Protein AF-A0A2A2RTB9-F1 (afdb_monomer_lite)

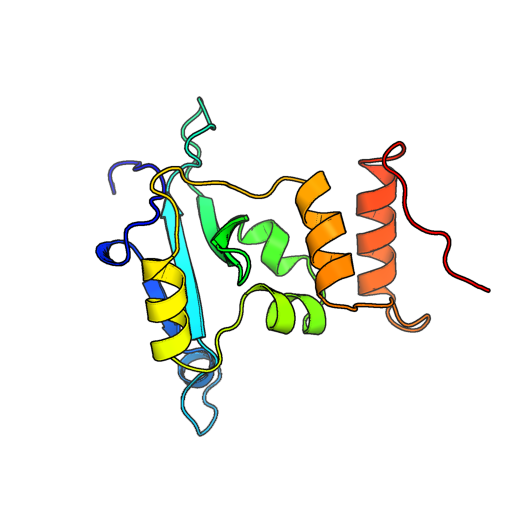Foldseek 3Di:
DPPAAEDWLAPVQWDKDAVCVVVVHPDTDFIWTKHWHAHPPPPVGDTFMWTQWLVLATETVVVLVLADPLLNCQTTTHNDPVSVVVSSVPHDRDHHYDDLVVVVVSCVVSVDDPDPPNPSNVVSVVVSCVVPVPDDDDDDDD

Sequence (142 aa):
MLATRTITNSYQDFQLLELSQLLHTEGRGPFMVVQEGAAPEDTAMRHCSFVLTRRGTWLHYYLFLALPEEVRRCIAMFDTVADVFARAETMPARVKVEDALSLQELLHDSGFEPDAADEQGRVLFEDLRRRHPGELLPKLKS

Structure (mmCIF, N/CA/C/O backbone):
data_AF-A0A2A2RTB9-F1
#
_entry.id   AF-A0A2A2RTB9-F1
#
loop_
_atom_site.group_PDB
_atom_site.id
_atom_site.type_symbol
_atom_site.label_atom_id
_atom_site.label_alt_id
_atom_site.label_comp_id
_atom_site.label_asym_id
_atom_site.label_entity_id
_atom_site.label_seq_id
_atom_site.pdbx_PDB_ins_code
_atom_site.Cartn_x
_atom_site.Cartn_y
_atom_site.Cartn_z
_atom_site.occupancy
_atom_site.B_iso_or_equiv
_atom_site.auth_seq_id
_atom_site.auth_comp_id
_atom_site.auth_asym_id
_atom_site.auth_atom_id
_atom_site.pdbx_PDB_model_num
ATOM 1 N N . MET A 1 1 ? 4.504 -13.518 21.727 1.00 41.00 1 MET A N 1
ATOM 2 C CA . MET A 1 1 ? 3.210 -13.255 21.067 1.00 41.00 1 MET A CA 1
ATOM 3 C C . MET A 1 1 ? 3.131 -11.755 20.864 1.00 41.00 1 MET A C 1
ATOM 5 O O . MET A 1 1 ? 3.086 -11.043 21.858 1.00 41.00 1 MET A O 1
ATOM 9 N N . LEU A 1 2 ? 3.254 -11.266 19.629 1.00 50.22 2 LEU A N 1
ATOM 10 C CA . LEU A 1 2 ? 3.031 -9.844 19.356 1.00 50.22 2 LEU A CA 1
ATOM 11 C C . LEU A 1 2 ? 1.533 -9.583 19.528 1.00 50.22 2 LEU A C 1
ATOM 13 O O . LEU A 1 2 ? 0.719 -10.356 19.028 1.00 50.22 2 LEU A O 1
ATOM 17 N N . ALA A 1 3 ? 1.174 -8.565 20.308 1.00 53.78 3 ALA A N 1
ATOM 18 C CA . ALA A 1 3 ? -0.218 -8.177 20.485 1.00 53.78 3 ALA A CA 1
ATOM 19 C C . ALA A 1 3 ? -0.822 -7.860 19.110 1.00 53.78 3 ALA A C 1
ATOM 21 O O . ALA A 1 3 ? -0.253 -7.068 18.358 1.00 53.78 3 ALA A O 1
ATOM 22 N N . THR A 1 4 ? -1.945 -8.498 18.776 1.00 66.19 4 THR A N 1
ATOM 23 C CA . THR A 1 4 ? -2.647 -8.281 17.509 1.00 66.19 4 THR A CA 1
ATOM 24 C C . THR A 1 4 ? -3.124 -6.832 17.455 1.00 66.19 4 THR A C 1
ATOM 26 O O . THR A 1 4 ? -4.111 -6.472 18.095 1.00 66.19 4 THR A O 1
ATOM 29 N N . ARG A 1 5 ? -2.389 -5.987 16.730 1.00 86.25 5 ARG A N 1
ATOM 30 C CA . ARG A 1 5 ? -2.705 -4.569 16.540 1.00 86.25 5 ARG A CA 1
ATOM 31 C C . ARG A 1 5 ? -3.341 -4.344 15.178 1.00 86.25 5 ARG A C 1
ATOM 33 O O . ARG A 1 5 ? -3.041 -5.051 14.217 1.00 86.25 5 ARG A O 1
ATOM 40 N N . THR A 1 6 ? -4.220 -3.358 15.097 1.00 92.69 6 THR A N 1
ATOM 41 C CA . THR A 1 6 ? -4.763 -2.888 13.825 1.00 92.69 6 THR A CA 1
ATOM 42 C C . THR A 1 6 ? -3.675 -2.158 13.040 1.00 92.69 6 THR A C 1
ATOM 44 O O . THR A 1 6 ? -2.835 -1.483 13.638 1.00 92.69 6 THR A O 1
ATOM 47 N N . ILE A 1 7 ? -3.686 -2.289 11.714 1.00 94.62 7 ILE A N 1
ATOM 48 C CA . ILE A 1 7 ? -2.835 -1.475 10.838 1.00 94.62 7 ILE A CA 1
ATOM 49 C C . ILE A 1 7 ? -3.179 0.020 10.958 1.00 94.62 7 ILE A C 1
ATOM 51 O O . ILE A 1 7 ? -4.301 0.382 11.324 1.00 94.62 7 ILE A O 1
ATOM 55 N N . THR A 1 8 ? -2.210 0.890 10.676 1.00 94.44 8 THR A N 1
ATOM 56 C CA . THR A 1 8 ? -2.302 2.346 10.884 1.00 94.44 8 THR A CA 1
ATOM 57 C C . THR A 1 8 ? -1.717 3.100 9.693 1.00 94.44 8 THR A C 1
ATOM 59 O O . THR A 1 8 ? -0.880 2.581 8.963 1.00 94.44 8 THR A O 1
ATOM 62 N N . ASN A 1 9 ? -2.105 4.364 9.526 1.00 94.38 9 ASN A N 1
ATOM 63 C CA . ASN A 1 9 ? -1.471 5.277 8.567 1.00 94.38 9 ASN A CA 1
ATOM 64 C C . ASN A 1 9 ? -0.321 6.086 9.203 1.00 94.38 9 ASN A C 1
ATOM 66 O O . ASN A 1 9 ? 0.109 7.095 8.653 1.00 94.38 9 ASN A O 1
ATOM 70 N N . SER A 1 10 ? 0.172 5.666 10.373 1.00 91.12 10 SER A N 1
ATOM 71 C CA . SER A 1 10 ? 1.319 6.298 11.022 1.00 91.12 10 SER A CA 1
ATOM 72 C C . SER A 1 10 ? 2.608 5.789 10.390 1.00 91.12 10 SER A C 1
ATOM 74 O O . SER A 1 10 ? 2.892 4.593 10.446 1.00 91.12 10 SER A O 1
ATOM 76 N N . TYR A 1 11 ? 3.433 6.696 9.862 1.00 88.44 11 TYR A N 1
ATOM 77 C CA . TYR A 1 11 ? 4.727 6.338 9.270 1.00 88.44 11 TYR A CA 1
ATOM 78 C C . TYR A 1 11 ? 5.660 5.608 10.254 1.00 88.44 11 TYR A C 1
ATOM 80 O O . TYR A 1 11 ? 6.553 4.881 9.832 1.00 88.44 11 TYR A O 1
ATOM 88 N N . GLN A 1 12 ? 5.459 5.780 11.567 1.00 90.00 12 GLN A N 1
ATOM 89 C CA . GLN A 1 12 ? 6.238 5.095 12.605 1.00 90.00 12 GLN A CA 1
ATOM 90 C C . GLN A 1 12 ? 5.986 3.586 12.630 1.00 90.00 12 GLN A C 1
ATOM 92 O O . GLN A 1 12 ? 6.825 2.829 13.110 1.00 90.00 12 GLN A O 1
ATOM 97 N N . ASP A 1 13 ? 4.836 3.150 12.119 1.00 91.12 13 ASP A N 1
ATOM 98 C CA . ASP A 1 13 ? 4.482 1.740 12.048 1.00 91.12 13 ASP A CA 1
ATOM 99 C C . ASP A 1 13 ? 4.783 1.117 10.675 1.00 91.12 13 ASP A C 1
ATOM 101 O O . ASP A 1 13 ? 4.495 -0.067 10.472 1.00 91.12 13 ASP A O 1
ATOM 105 N N . PHE A 1 14 ? 5.338 1.892 9.736 1.00 93.06 14 PHE A N 1
ATOM 106 C CA . PHE A 1 14 ? 5.669 1.427 8.392 1.00 93.06 14 PHE A CA 1
ATOM 107 C C . PHE A 1 14 ? 6.965 0.626 8.414 1.00 93.06 14 PHE A C 1
ATOM 109 O O . PHE A 1 14 ? 7.982 1.062 8.953 1.00 93.06 14 PHE A O 1
ATOM 116 N N . GLN A 1 15 ? 6.948 -0.536 7.770 1.00 94.38 15 GLN A N 1
ATOM 117 C CA . GLN A 1 15 ? 8.153 -1.306 7.503 1.00 94.38 15 GLN A CA 1
ATOM 118 C C . GLN A 1 15 ? 8.566 -1.046 6.058 1.00 94.38 15 GLN A C 1
ATOM 120 O O . GLN A 1 15 ? 7.860 -1.416 5.120 1.00 94.38 15 GLN A O 1
ATOM 125 N N . LEU A 1 16 ? 9.700 -0.374 5.880 1.00 93.25 16 LEU A N 1
ATOM 126 C CA . LEU A 1 16 ? 10.241 -0.060 4.565 1.00 93.25 16 LEU A CA 1
ATOM 127 C C . LEU A 1 16 ? 11.130 -1.209 4.082 1.00 93.25 16 LEU A C 1
ATOM 129 O O . LEU A 1 16 ? 12.154 -1.506 4.694 1.00 93.25 16 LEU A O 1
ATOM 133 N N . LEU A 1 17 ? 10.750 -1.831 2.973 1.00 91.69 17 LEU A N 1
ATOM 134 C CA . LEU A 1 17 ? 11.524 -2.865 2.299 1.00 91.69 17 LEU A CA 1
ATOM 135 C C . LEU A 1 17 ? 12.239 -2.259 1.096 1.00 91.69 17 LEU A C 1
ATOM 137 O O . LEU A 1 17 ? 11.593 -1.762 0.176 1.00 91.69 17 LEU A O 1
ATOM 141 N N . GLU A 1 18 ? 13.567 -2.322 1.085 1.00 90.00 18 GLU A N 1
ATOM 142 C CA . GLU A 1 18 ? 14.376 -1.987 -0.086 1.00 90.00 18 GLU A CA 1
ATOM 143 C C . GLU A 1 18 ? 14.562 -3.240 -0.948 1.00 90.00 18 GLU A C 1
ATOM 145 O O . GLU A 1 18 ? 15.275 -4.173 -0.571 1.00 90.00 18 GLU A O 1
ATOM 150 N N . LEU A 1 19 ? 13.899 -3.284 -2.104 1.00 85.00 19 LEU A N 1
ATOM 151 C CA . LEU A 1 19 ? 13.855 -4.484 -2.937 1.00 85.00 19 LEU A CA 1
ATOM 152 C C . LEU A 1 19 ? 15.200 -4.785 -3.610 1.00 85.00 19 LEU A C 1
ATOM 154 O O . LEU A 1 19 ? 15.516 -5.958 -3.793 1.00 85.00 19 LEU A O 1
ATOM 158 N N . SER A 1 20 ? 16.028 -3.776 -3.912 1.00 84.06 20 SER A N 1
ATOM 159 C CA . SER A 1 20 ? 17.376 -4.010 -4.455 1.00 84.06 20 SER A CA 1
ATOM 160 C C . SER A 1 20 ? 18.270 -4.792 -3.499 1.00 84.06 20 SER A C 1
ATOM 162 O O . SER A 1 20 ? 19.012 -5.669 -3.937 1.00 84.06 20 SER A O 1
ATOM 164 N N . GLN A 1 21 ? 18.161 -4.538 -2.190 1.00 79.44 21 GLN A N 1
ATOM 165 C CA . GLN A 1 21 ? 18.909 -5.294 -1.184 1.00 79.44 21 GLN A CA 1
ATOM 166 C C . GLN A 1 21 ? 18.462 -6.757 -1.122 1.00 79.44 21 GLN A C 1
ATOM 168 O O . GLN A 1 21 ? 19.297 -7.645 -0.957 1.00 79.44 21 GLN A O 1
ATOM 173 N N . LEU A 1 22 ? 17.161 -7.016 -1.286 1.00 74.94 22 LEU A N 1
ATOM 174 C CA . LEU A 1 22 ? 16.606 -8.373 -1.298 1.00 74.94 22 LEU A CA 1
ATOM 175 C C . LEU A 1 22 ? 16.964 -9.146 -2.573 1.00 74.94 22 LEU A C 1
ATOM 177 O O . LEU A 1 22 ? 17.112 -10.363 -2.529 1.00 74.94 22 LEU A O 1
ATOM 181 N N . LEU A 1 23 ? 17.094 -8.445 -3.700 1.00 75.38 23 LEU A N 1
ATOM 182 C CA . LEU A 1 23 ? 17.399 -9.030 -5.007 1.00 75.38 23 LEU A CA 1
ATOM 183 C C . LEU A 1 23 ? 18.896 -8.997 -5.354 1.00 75.38 23 LEU A C 1
ATOM 185 O O . LEU A 1 23 ? 19.274 -9.432 -6.439 1.00 75.38 23 LEU A O 1
ATOM 189 N N . HIS A 1 24 ? 19.745 -8.505 -4.446 1.00 75.06 24 HIS A N 1
ATOM 190 C CA . HIS A 1 24 ? 21.188 -8.334 -4.648 1.00 75.06 24 HIS A CA 1
ATOM 191 C C . HIS A 1 24 ? 21.547 -7.555 -5.927 1.00 75.06 24 HIS A C 1
ATOM 193 O O . HIS A 1 24 ? 22.523 -7.868 -6.607 1.00 75.06 24 HIS A O 1
ATOM 199 N N . THR A 1 25 ? 20.753 -6.539 -6.265 1.00 74.31 25 THR A N 1
ATOM 200 C CA . THR A 1 25 ? 20.991 -5.683 -7.432 1.00 74.31 25 THR A CA 1
ATOM 201 C C . THR A 1 25 ? 21.690 -4.390 -7.026 1.00 74.31 25 THR A C 1
ATOM 203 O O . THR A 1 25 ? 21.370 -3.810 -5.990 1.00 74.31 25 THR A O 1
ATOM 206 N N . GLU A 1 26 ? 22.595 -3.895 -7.869 1.00 71.00 26 GLU A N 1
ATOM 207 C CA . GLU A 1 26 ? 23.239 -2.591 -7.684 1.00 71.00 26 GLU A CA 1
ATOM 208 C C . GLU A 1 26 ? 22.210 -1.447 -7.781 1.00 71.00 26 GLU A C 1
ATOM 210 O O . GLU A 1 26 ? 21.431 -1.385 -8.733 1.00 71.00 26 GLU A O 1
ATOM 215 N N . GLY A 1 27 ? 22.222 -0.524 -6.813 1.00 71.81 27 GLY A N 1
ATOM 216 C CA . GLY A 1 27 ? 21.329 0.642 -6.768 1.00 71.81 27 GLY A CA 1
ATOM 217 C C . GLY A 1 27 ? 20.461 0.724 -5.507 1.00 71.81 27 GLY A C 1
ATOM 218 O O . GLY A 1 27 ? 20.343 -0.232 -4.741 1.00 71.81 27 GLY A O 1
ATOM 219 N N . ARG A 1 28 ? 19.860 1.900 -5.277 1.00 78.44 28 ARG A N 1
ATOM 220 C CA . ARG A 1 28 ? 18.890 2.114 -4.191 1.00 78.44 28 ARG A CA 1
ATOM 221 C C . ARG A 1 28 ? 17.469 1.971 -4.717 1.00 78.44 28 ARG A C 1
ATOM 223 O O . ARG A 1 28 ? 17.120 2.644 -5.684 1.00 78.44 28 ARG A O 1
ATOM 230 N N . GLY A 1 29 ? 16.661 1.165 -4.034 1.00 82.75 29 GLY A N 1
ATOM 231 C CA . GLY A 1 29 ? 15.263 0.926 -4.393 1.00 82.75 29 GLY A CA 1
ATOM 232 C C . GLY A 1 29 ? 15.069 -0.070 -5.550 1.00 82.75 29 GLY A C 1
ATOM 233 O O . GLY A 1 29 ? 16.037 -0.626 -6.062 1.00 82.75 29 GLY A O 1
ATOM 234 N N . PRO A 1 30 ? 13.820 -0.327 -5.974 1.00 89.69 30 PRO A N 1
ATOM 235 C CA . PRO A 1 30 ? 12.591 0.301 -5.490 1.00 89.69 30 PRO A CA 1
ATOM 236 C C . PRO A 1 30 ? 12.253 -0.080 -4.045 1.00 89.69 30 PRO A C 1
ATOM 238 O O . PRO A 1 30 ? 12.719 -1.088 -3.512 1.00 89.69 30 PRO A O 1
ATOM 241 N N . PHE A 1 31 ? 11.440 0.751 -3.407 1.00 92.94 31 PHE A N 1
ATOM 242 C CA . PHE A 1 31 ? 10.986 0.582 -2.037 1.00 92.94 31 PHE A CA 1
ATOM 243 C C . PHE A 1 31 ? 9.530 0.131 -1.997 1.00 92.94 31 PHE A C 1
ATOM 245 O O . PHE A 1 31 ? 8.706 0.560 -2.804 1.00 92.94 31 PHE A O 1
ATOM 252 N N . MET A 1 32 ? 9.200 -0.700 -1.019 1.00 94.88 32 MET A N 1
ATOM 253 C CA . MET A 1 32 ? 7.836 -1.122 -0.727 1.00 94.88 32 MET A CA 1
ATOM 254 C C . MET A 1 32 ? 7.563 -0.915 0.757 1.00 94.88 32 MET A C 1
ATOM 256 O O . MET A 1 32 ? 8.427 -1.172 1.591 1.00 94.88 32 MET A O 1
ATOM 260 N N . VAL A 1 33 ? 6.363 -0.456 1.097 1.00 96.19 33 VAL A N 1
ATOM 261 C CA . VAL A 1 33 ? 5.952 -0.304 2.494 1.00 96.19 33 VAL A CA 1
ATOM 262 C C . VAL A 1 33 ? 5.016 -1.436 2.858 1.00 96.19 33 VAL A C 1
ATOM 264 O O . VAL A 1 33 ? 4.004 -1.650 2.188 1.00 96.19 33 VAL A O 1
ATOM 267 N N . VAL A 1 34 ? 5.353 -2.140 3.934 1.00 95.81 34 VAL A N 1
ATOM 268 C CA . VAL A 1 34 ? 4.541 -3.223 4.478 1.00 95.81 34 VAL A CA 1
ATOM 269 C C . VAL A 1 34 ? 4.187 -2.975 5.935 1.00 95.81 34 VAL A C 1
ATOM 271 O O . VAL A 1 34 ? 4.862 -2.237 6.655 1.00 95.81 34 VAL A O 1
ATOM 274 N N . GLN A 1 35 ? 3.103 -3.600 6.372 1.00 95.44 35 GLN A N 1
ATOM 275 C CA . GLN A 1 35 ? 2.698 -3.609 7.768 1.00 95.44 35 GLN A CA 1
ATOM 276 C C . GLN A 1 35 ? 1.999 -4.924 8.091 1.00 95.44 35 GLN A C 1
ATOM 278 O O . GLN A 1 35 ? 1.199 -5.432 7.305 1.00 95.44 35 GLN A O 1
ATOM 283 N N . GLU A 1 36 ? 2.297 -5.471 9.263 1.00 93.44 36 GLU A N 1
ATOM 284 C CA . GLU A 1 36 ? 1.580 -6.613 9.817 1.00 93.44 36 GLU A CA 1
ATOM 285 C C . GLU A 1 36 ? 0.559 -6.142 10.854 1.00 93.44 36 GLU A C 1
ATOM 287 O O . GLU A 1 36 ? 0.847 -5.260 11.673 1.00 93.44 36 GLU A O 1
ATOM 292 N N . GLY A 1 37 ? -0.633 -6.730 10.822 1.00 92.69 37 GLY A N 1
ATOM 293 C CA . GLY A 1 37 ? -1.701 -6.406 11.757 1.00 92.69 37 GLY A CA 1
ATOM 294 C C . GLY A 1 37 ? -3.051 -6.958 11.321 1.00 92.69 37 GLY A C 1
ATOM 295 O O . GLY A 1 37 ? -3.137 -7.808 10.439 1.00 92.69 37 GLY A O 1
ATOM 296 N N . ALA A 1 38 ? -4.119 -6.472 11.941 1.00 91.50 38 ALA A N 1
ATOM 297 C CA . ALA A 1 38 ? -5.490 -6.721 11.503 1.00 91.50 38 ALA A CA 1
ATOM 298 C C . ALA A 1 38 ? -6.034 -5.529 10.707 1.00 91.50 38 ALA A C 1
ATOM 300 O O . ALA A 1 38 ? -5.706 -4.377 11.008 1.00 91.50 38 ALA A O 1
ATOM 301 N N . ALA A 1 39 ? -6.898 -5.792 9.725 1.00 90.81 39 ALA A N 1
ATOM 302 C CA . ALA A 1 39 ? -7.660 -4.729 9.077 1.00 90.81 39 ALA A CA 1
ATOM 303 C C . ALA A 1 39 ? -8.607 -4.065 10.104 1.00 90.81 39 ALA A C 1
ATOM 305 O O . ALA A 1 39 ? -9.189 -4.778 10.921 1.00 90.81 39 ALA A O 1
ATOM 306 N N . PRO A 1 40 ? -8.812 -2.733 10.067 1.00 88.94 40 PRO A N 1
ATOM 307 C CA . PRO A 1 40 ? -9.668 -2.033 11.034 1.00 88.94 40 PRO A CA 1
ATOM 308 C C . PRO A 1 40 ? -11.115 -2.517 11.065 1.00 88.94 40 PRO A C 1
ATOM 310 O O . PRO A 1 40 ? -11.775 -2.431 12.095 1.00 88.94 40 PRO A O 1
ATOM 313 N N . GLU A 1 41 ? -11.603 -3.011 9.931 1.00 86.00 41 GLU A N 1
ATOM 314 C CA . GLU A 1 41 ? -12.981 -3.470 9.762 1.00 86.00 41 GLU A CA 1
ATOM 315 C C . GLU A 1 41 ? -13.115 -4.991 9.982 1.00 86.00 41 GLU A C 1
ATOM 317 O O . GLU A 1 41 ? -14.222 -5.526 9.964 1.00 86.00 41 GLU A O 1
ATOM 322 N N . ASP A 1 42 ? -12.008 -5.706 10.235 1.00 85.31 42 ASP A N 1
ATOM 323 C CA . ASP A 1 42 ? -12.038 -7.143 10.509 1.00 85.31 42 ASP A CA 1
ATOM 324 C C . ASP A 1 42 ? -12.349 -7.419 11.984 1.00 85.31 42 ASP A C 1
ATOM 326 O O . ASP A 1 42 ? -11.471 -7.426 12.850 1.00 85.31 42 ASP A O 1
ATOM 330 N N . THR A 1 43 ? -13.616 -7.722 12.262 1.00 82.56 43 THR A N 1
ATOM 331 C CA . THR A 1 43 ? -14.099 -8.051 13.610 1.00 82.56 43 THR A CA 1
ATOM 332 C C . THR A 1 43 ? -13.448 -9.298 14.206 1.00 82.56 43 THR A C 1
ATOM 334 O O . THR A 1 43 ? -13.446 -9.458 15.424 1.00 82.56 43 THR A O 1
ATOM 337 N N . ALA A 1 44 ? -12.910 -10.197 13.376 1.00 85.38 44 ALA A N 1
ATOM 338 C CA . ALA A 1 44 ? -12.203 -11.388 13.836 1.00 85.38 44 ALA A CA 1
ATOM 339 C C . ALA A 1 44 ? -10.724 -11.109 14.157 1.00 85.38 44 ALA A C 1
ATOM 341 O O . ALA A 1 44 ? -10.029 -12.015 14.616 1.00 85.38 44 ALA A O 1
ATOM 342 N N . MET A 1 45 ? -10.240 -9.880 13.924 1.00 84.69 45 MET A N 1
ATOM 343 C CA . MET A 1 45 ? -8.859 -9.455 14.175 1.00 84.69 45 MET A CA 1
ATOM 344 C C . MET A 1 45 ? -7.832 -10.405 13.543 1.00 84.69 45 MET A C 1
ATOM 346 O O . MET A 1 45 ? -6.812 -10.742 14.150 1.00 84.69 45 MET A O 1
ATOM 350 N N . ARG A 1 46 ? -8.100 -10.877 12.318 1.00 85.69 46 ARG A N 1
ATOM 351 C CA . ARG A 1 46 ? -7.176 -11.782 11.629 1.00 85.69 46 ARG A CA 1
ATOM 352 C C . ARG A 1 46 ? -5.890 -11.038 11.310 1.00 85.69 46 ARG A C 1
ATOM 354 O O . ARG A 1 46 ? -5.901 -9.997 10.658 1.00 85.69 46 ARG A O 1
ATOM 361 N N . HIS A 1 47 ? -4.781 -11.602 11.767 1.00 88.31 47 HIS A N 1
ATOM 362 C CA . HIS A 1 47 ? -3.462 -11.041 11.535 1.00 88.31 47 HIS A CA 1
ATOM 363 C C . HIS A 1 47 ? -2.995 -11.382 10.119 1.00 88.31 47 HIS A C 1
ATOM 365 O O . HIS A 1 47 ? -2.924 -12.553 9.746 1.00 88.31 47 HIS A O 1
ATOM 371 N N . CYS A 1 48 ? -2.706 -10.362 9.323 1.00 90.62 48 CYS A N 1
ATOM 372 C CA . CYS A 1 48 ? -2.278 -10.458 7.934 1.00 90.62 48 CYS A CA 1
ATOM 373 C C . CYS A 1 48 ? -1.161 -9.446 7.662 1.00 90.62 48 CYS A C 1
ATOM 375 O O . CYS A 1 48 ? -0.951 -8.504 8.426 1.00 90.62 48 CYS A O 1
ATOM 377 N N . SER A 1 49 ? -0.478 -9.625 6.537 1.00 92.25 49 SER A N 1
ATOM 378 C CA . SER A 1 49 ? 0.454 -8.635 6.001 1.00 92.25 49 SER A CA 1
ATOM 379 C C . SER A 1 49 ? -0.252 -7.785 4.947 1.00 92.25 49 SER A C 1
ATOM 381 O O . SER A 1 49 ? -1.048 -8.298 4.151 1.00 92.25 49 SER A O 1
ATOM 383 N N . PHE A 1 50 ? 0.059 -6.496 4.928 1.00 94.81 50 PHE A N 1
ATOM 384 C CA . PHE A 1 50 ? -0.492 -5.514 4.003 1.00 94.81 50 PHE A CA 1
ATOM 385 C C . PHE A 1 50 ? 0.628 -4.741 3.315 1.00 94.81 50 PHE A C 1
ATOM 387 O O . PHE A 1 50 ? 1.694 -4.544 3.896 1.00 94.81 50 PHE A O 1
ATOM 394 N N . VAL A 1 51 ? 0.366 -4.296 2.090 1.00 95.56 51 VAL A N 1
ATOM 395 C CA . VAL A 1 51 ? 1.240 -3.448 1.276 1.00 95.56 51 VAL A CA 1
ATOM 396 C C . VAL A 1 51 ? 0.565 -2.104 1.069 1.00 95.56 51 VAL A C 1
ATOM 398 O O . VAL A 1 51 ? -0.612 -2.055 0.713 1.00 95.56 51 VAL A O 1
ATOM 401 N N . LEU A 1 52 ? 1.303 -1.017 1.263 1.00 96.12 52 LEU A N 1
ATOM 402 C CA . LEU A 1 52 ? 0.817 0.318 0.938 1.00 96.12 52 LEU A CA 1
ATOM 403 C C . LEU A 1 52 ? 0.840 0.532 -0.578 1.00 96.12 52 LEU A C 1
ATOM 405 O O . LEU A 1 52 ? 1.884 0.412 -1.220 1.00 96.12 52 LEU A O 1
ATOM 409 N N . THR A 1 53 ? -0.301 0.902 -1.145 1.00 94.31 53 THR A N 1
ATOM 410 C CA . THR A 1 53 ? -0.395 1.302 -2.548 1.00 94.31 53 THR A CA 1
ATOM 411 C C . THR A 1 53 ? -0.009 2.775 -2.721 1.00 94.31 53 THR A C 1
ATOM 413 O O . THR A 1 53 ? -0.116 3.598 -1.805 1.00 94.31 53 THR A O 1
ATOM 416 N N . ARG A 1 54 ? 0.337 3.170 -3.948 1.00 91.50 54 ARG A N 1
ATOM 417 C CA . ARG A 1 54 ? 0.547 4.568 -4.345 1.00 91.50 54 ARG A CA 1
ATOM 418 C C . ARG A 1 54 ? -0.727 5.414 -4.246 1.00 91.50 54 ARG A C 1
ATOM 420 O O . ARG A 1 54 ? -0.608 6.635 -4.257 1.00 91.50 54 ARG A O 1
ATOM 427 N N . ARG A 1 55 ? -1.918 4.811 -4.103 1.00 90.69 55 ARG A N 1
ATOM 428 C CA . ARG A 1 55 ? -3.181 5.520 -3.808 1.00 90.69 55 ARG A CA 1
ATOM 429 C C . ARG A 1 55 ? -3.303 5.916 -2.328 1.00 90.69 55 ARG A C 1
ATOM 431 O O . ARG A 1 55 ? -4.179 6.706 -1.993 1.00 90.69 55 ARG A O 1
ATOM 438 N N . GLY A 1 56 ? -2.426 5.421 -1.447 1.00 92.69 56 GLY A N 1
ATOM 439 C CA . GLY A 1 56 ? -2.508 5.659 0.001 1.00 92.69 56 GLY A CA 1
ATOM 440 C C . GLY A 1 56 ? -3.479 4.720 0.721 1.00 92.69 56 GLY A C 1
ATOM 441 O O . GLY A 1 56 ? -4.018 5.067 1.770 1.00 92.69 56 GLY A O 1
ATOM 442 N N . THR A 1 57 ? -3.721 3.549 0.139 1.00 94.44 57 THR A N 1
ATOM 443 C CA . THR A 1 57 ? -4.579 2.483 0.668 1.00 94.44 57 THR A CA 1
ATOM 444 C C . THR A 1 57 ? -3.754 1.232 0.942 1.00 94.44 57 THR A C 1
ATOM 446 O O . THR A 1 57 ? -2.644 1.085 0.432 1.00 94.44 57 THR A O 1
ATOM 449 N N . TRP A 1 58 ? -4.288 0.313 1.740 1.00 95.50 58 TRP A N 1
ATOM 450 C CA . TRP A 1 58 ? -3.612 -0.933 2.086 1.00 95.50 58 TRP A CA 1
ATOM 451 C C . TRP A 1 58 ? -4.175 -2.102 1.296 1.00 95.50 58 TRP A C 1
ATOM 453 O O . TRP A 1 58 ? -5.368 -2.371 1.344 1.00 95.50 58 TRP A O 1
ATOM 463 N N . LEU A 1 59 ? -3.314 -2.845 0.616 1.00 93.81 59 LEU A N 1
ATOM 464 C CA . LEU A 1 59 ? -3.679 -4.063 -0.091 1.00 93.81 59 LEU A CA 1
ATOM 465 C C . LEU A 1 59 ? -3.196 -5.278 0.698 1.00 93.81 59 LEU A C 1
ATOM 467 O O . LEU A 1 59 ? -2.052 -5.313 1.146 1.00 93.81 59 LEU A O 1
ATOM 471 N N . HIS A 1 60 ? -4.035 -6.301 0.855 1.00 91.19 60 HIS A N 1
ATOM 472 C CA . HIS A 1 60 ? -3.574 -7.557 1.443 1.00 91.19 60 HIS A CA 1
ATOM 473 C C . HIS A 1 60 ? -2.405 -8.140 0.639 1.00 91.19 60 HIS A C 1
ATOM 475 O O . HIS A 1 60 ? -2.487 -8.278 -0.581 1.00 91.19 60 HIS A O 1
ATOM 481 N N . TYR A 1 61 ? -1.343 -8.560 1.327 1.00 88.94 61 TYR A N 1
ATOM 482 C CA . TYR A 1 61 ? -0.122 -9.050 0.684 1.00 88.94 61 TYR A CA 1
ATOM 483 C C . TYR A 1 61 ? -0.377 -10.248 -0.246 1.00 88.94 61 TYR A C 1
ATOM 485 O O . TYR A 1 61 ? 0.205 -10.328 -1.322 1.00 88.94 61 TYR A O 1
ATOM 493 N N . TYR A 1 62 ? -1.300 -11.150 0.110 1.00 83.69 62 TYR A N 1
ATOM 494 C CA . TYR A 1 62 ? -1.648 -12.286 -0.752 1.00 83.69 62 TYR A CA 1
ATOM 495 C C . TYR A 1 62 ? -2.332 -11.857 -2.064 1.00 83.69 62 TYR A C 1
ATOM 497 O O . TYR A 1 62 ? -2.122 -12.500 -3.088 1.00 83.69 62 TYR A O 1
ATOM 505 N N . LEU A 1 63 ? -3.122 -10.773 -2.049 1.00 84.06 63 LEU A N 1
ATOM 506 C CA . LEU A 1 63 ? -3.718 -10.199 -3.261 1.00 84.06 63 LEU A CA 1
ATOM 507 C C . LEU A 1 63 ? -2.649 -9.503 -4.089 1.00 84.06 63 LEU A C 1
ATOM 509 O O . LEU A 1 63 ? -2.603 -9.697 -5.296 1.00 84.06 63 LEU A O 1
ATOM 513 N N . PHE A 1 64 ? -1.759 -8.755 -3.432 1.00 87.50 64 PHE A N 1
ATOM 514 C CA . PHE A 1 64 ? -0.605 -8.153 -4.087 1.00 87.50 64 PHE A CA 1
ATOM 515 C C . PHE A 1 64 ? 0.204 -9.202 -4.854 1.00 87.50 64 PHE A C 1
ATOM 517 O O . PHE A 1 64 ? 0.449 -9.003 -6.033 1.00 87.50 64 PHE A O 1
ATOM 524 N N . LEU A 1 65 ? 0.551 -10.336 -4.234 1.00 83.19 65 LEU A N 1
ATOM 525 C CA . LEU A 1 65 ? 1.299 -11.419 -4.887 1.00 83.19 65 LEU A CA 1
ATOM 526 C C . LEU A 1 65 ? 0.572 -12.064 -6.072 1.00 83.19 65 LEU A C 1
ATOM 528 O O . LEU A 1 65 ? 1.233 -12.639 -6.931 1.00 83.19 65 LEU A O 1
ATOM 532 N N . ALA A 1 66 ? -0.758 -11.998 -6.106 1.00 80.75 66 ALA A N 1
ATOM 533 C CA . ALA A 1 66 ? -1.545 -12.552 -7.199 1.00 80.75 66 ALA A CA 1
ATOM 534 C C . ALA A 1 66 ? -1.541 -11.654 -8.444 1.00 80.75 66 ALA A C 1
ATOM 536 O O . ALA A 1 66 ? -1.886 -12.135 -9.517 1.00 80.75 66 ALA A O 1
ATOM 537 N N . LEU A 1 67 ? -1.180 -10.371 -8.314 1.00 81.12 67 LEU A N 1
ATOM 538 C CA . LEU A 1 67 ? -1.163 -9.418 -9.425 1.00 81.12 67 LEU A CA 1
ATOM 539 C C . LEU A 1 67 ? 0.062 -9.620 -10.341 1.00 81.12 67 LEU A C 1
ATOM 541 O O . LEU A 1 67 ? 1.141 -9.971 -9.844 1.00 81.12 67 LEU A O 1
ATOM 545 N N . PRO A 1 68 ? -0.063 -9.314 -11.651 1.00 80.31 68 PRO A N 1
ATOM 546 C CA . PRO A 1 68 ? 1.070 -9.283 -12.577 1.00 80.31 68 PRO A CA 1
ATOM 547 C C . PRO A 1 68 ? 2.203 -8.390 -12.066 1.00 80.31 68 PRO A C 1
ATOM 549 O O . PRO A 1 68 ? 1.967 -7.420 -11.339 1.00 80.31 68 PRO A O 1
ATOM 552 N N . GLU A 1 69 ? 3.449 -8.704 -12.420 1.00 82.06 69 GLU A N 1
ATOM 553 C CA . GLU A 1 69 ? 4.609 -7.947 -11.938 1.00 82.06 69 GLU A CA 1
ATOM 554 C C . GLU A 1 69 ? 4.528 -6.466 -12.318 1.00 82.06 69 GLU A C 1
ATOM 556 O O . GLU A 1 69 ? 4.768 -5.603 -11.475 1.00 82.06 69 GLU A O 1
ATOM 561 N N . GLU A 1 70 ? 4.120 -6.169 -13.545 1.00 80.12 70 GLU A N 1
ATOM 562 C CA . GLU A 1 70 ? 3.971 -4.819 -14.080 1.00 80.12 70 GLU A CA 1
ATOM 563 C C . GLU A 1 70 ? 2.981 -4.012 -13.235 1.00 80.12 70 GLU A C 1
ATOM 565 O O . GLU A 1 70 ? 3.285 -2.900 -12.797 1.00 80.12 70 GLU A O 1
ATOM 570 N N . VAL A 1 71 ? 1.836 -4.619 -12.910 1.00 83.19 71 VAL A N 1
ATOM 571 C CA . VAL A 1 71 ? 0.822 -4.022 -12.033 1.00 83.19 71 VAL A CA 1
ATOM 572 C C . VAL A 1 71 ? 1.409 -3.788 -10.648 1.00 83.19 71 VAL A C 1
ATOM 574 O O . VAL A 1 71 ? 1.325 -2.675 -10.133 1.00 83.19 71 VAL A O 1
ATOM 577 N N . ARG A 1 72 ? 2.046 -4.802 -10.044 1.00 87.69 72 ARG A N 1
ATOM 578 C 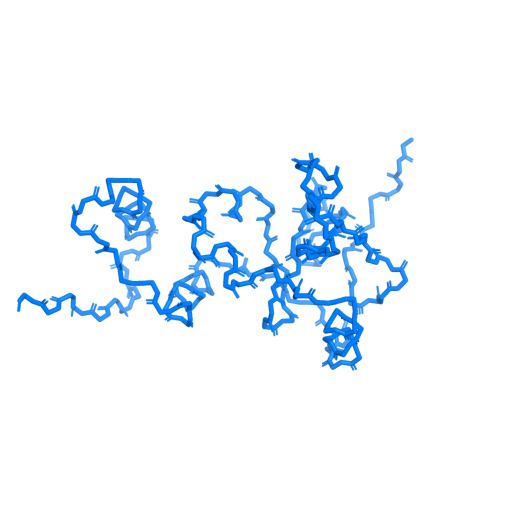CA . ARG A 1 72 ? 2.659 -4.703 -8.706 1.00 87.69 72 ARG A CA 1
ATOM 579 C C . ARG A 1 72 ? 3.651 -3.545 -8.622 1.00 87.69 72 ARG A C 1
ATOM 581 O O . ARG A 1 72 ? 3.615 -2.782 -7.654 1.00 87.69 72 ARG A O 1
ATOM 588 N N . ARG A 1 73 ? 4.504 -3.401 -9.640 1.00 86.69 73 ARG A N 1
ATOM 589 C CA . ARG A 1 73 ? 5.468 -2.300 -9.762 1.00 86.69 73 ARG A CA 1
ATOM 590 C C . ARG A 1 73 ? 4.754 -0.954 -9.826 1.00 86.69 73 ARG A C 1
ATOM 592 O O . ARG A 1 73 ? 5.077 -0.062 -9.048 1.00 86.69 73 ARG A O 1
ATOM 599 N N . CYS A 1 74 ? 3.742 -0.828 -10.679 1.00 87.44 74 CYS A N 1
ATOM 600 C CA . CYS A 1 74 ? 2.984 0.411 -10.821 1.00 87.44 74 CYS A CA 1
ATOM 601 C C . CYS A 1 74 ? 2.228 0.812 -9.552 1.00 87.44 74 CYS A C 1
ATOM 603 O O . CYS A 1 74 ? 2.213 1.991 -9.208 1.00 87.44 74 CYS A O 1
ATOM 605 N N . ILE A 1 75 ? 1.597 -0.129 -8.846 1.00 89.94 75 ILE A N 1
ATOM 606 C CA . ILE A 1 75 ? 0.659 0.229 -7.774 1.00 89.94 75 ILE A CA 1
ATOM 607 C C . ILE A 1 75 ? 1.288 0.321 -6.388 1.00 89.94 75 ILE A C 1
ATOM 609 O O . ILE A 1 75 ? 0.694 0.966 -5.530 1.00 89.94 75 ILE A O 1
ATOM 613 N N . ALA A 1 76 ? 2.428 -0.323 -6.125 1.00 92.31 76 ALA A N 1
ATOM 614 C CA . ALA A 1 76 ? 2.945 -0.475 -4.758 1.00 92.31 76 ALA A CA 1
ATOM 615 C C . ALA A 1 76 ? 4.464 -0.292 -4.610 1.00 92.31 76 ALA A C 1
ATOM 617 O O . ALA A 1 76 ? 4.979 -0.402 -3.496 1.00 92.31 76 ALA A O 1
ATOM 618 N N . MET A 1 77 ? 5.183 -0.000 -5.699 1.00 92.38 77 MET A N 1
ATOM 619 C CA . MET A 1 77 ? 6.602 0.342 -5.627 1.00 92.38 77 MET A CA 1
ATOM 620 C C . MET A 1 77 ? 6.819 1.855 -5.686 1.00 92.38 77 MET A C 1
ATOM 622 O O . MET A 1 77 ? 6.230 2.575 -6.501 1.00 92.38 77 MET A O 1
ATOM 626 N N . PHE A 1 78 ? 7.690 2.318 -4.798 1.00 92.81 78 PHE A N 1
ATOM 627 C CA . PHE A 1 78 ? 8.147 3.694 -4.689 1.00 92.81 78 PHE A CA 1
ATOM 628 C C . PHE A 1 78 ? 9.597 3.766 -5.153 1.00 92.81 78 PHE A C 1
ATOM 630 O O . PHE A 1 78 ? 10.428 2.963 -4.730 1.00 92.81 78 PHE A O 1
ATOM 637 N N . ASP A 1 79 ? 9.914 4.725 -6.012 1.00 90.44 79 ASP A N 1
ATOM 638 C CA . ASP A 1 79 ? 11.258 4.839 -6.580 1.00 90.44 79 ASP A CA 1
ATOM 639 C C . ASP A 1 79 ? 12.257 5.320 -5.522 1.00 90.44 79 ASP A C 1
ATOM 641 O O . ASP A 1 79 ? 13.401 4.866 -5.472 1.00 90.44 79 ASP A O 1
ATOM 645 N N . THR A 1 80 ? 11.806 6.191 -4.615 1.00 91.00 80 THR A N 1
ATOM 646 C CA . THR A 1 80 ? 12.629 6.738 -3.539 1.00 91.00 80 THR A CA 1
ATOM 647 C C . THR A 1 80 ? 11.951 6.664 -2.172 1.00 91.00 80 THR A C 1
ATOM 649 O O . THR A 1 80 ? 10.729 6.629 -2.037 1.00 91.00 80 THR A O 1
AT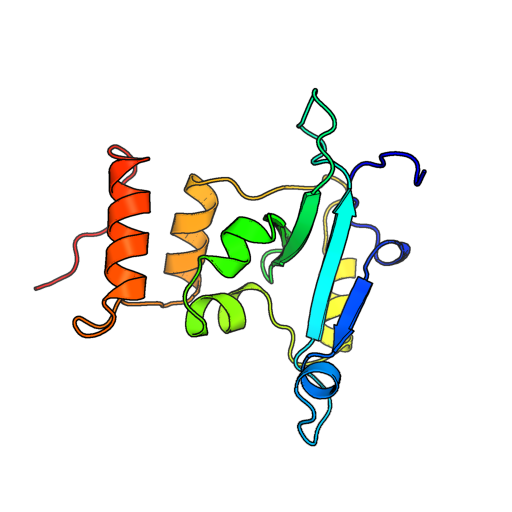OM 652 N N . VAL A 1 81 ? 12.765 6.722 -1.116 1.00 90.44 81 VAL A N 1
ATOM 653 C CA . VAL A 1 81 ? 12.274 6.875 0.264 1.00 90.44 81 VAL A CA 1
ATOM 654 C C . VAL A 1 81 ? 11.526 8.204 0.452 1.00 90.44 81 VAL A C 1
ATOM 656 O O . VAL A 1 81 ? 10.594 8.283 1.247 1.00 90.44 81 VAL A O 1
ATOM 659 N N . ALA A 1 82 ? 11.899 9.248 -0.296 1.00 90.88 82 ALA A N 1
ATOM 660 C CA . ALA A 1 82 ? 11.203 10.531 -0.251 1.00 90.88 82 ALA A CA 1
ATOM 661 C C . ALA A 1 82 ? 9.751 10.399 -0.737 1.00 90.88 82 ALA A C 1
ATOM 663 O O . ALA A 1 82 ? 8.857 10.967 -0.116 1.00 90.88 82 ALA A O 1
ATOM 664 N N . ASP A 1 83 ? 9.500 9.583 -1.767 1.00 92.06 83 ASP A N 1
ATOM 665 C CA . ASP A 1 83 ? 8.141 9.313 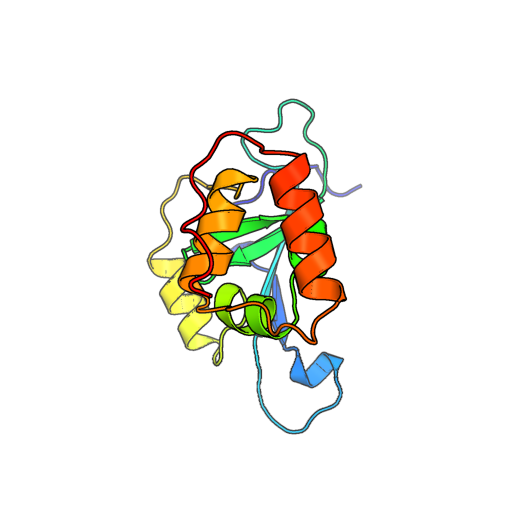-2.255 1.00 92.06 83 ASP A CA 1
ATOM 666 C C . ASP A 1 83 ? 7.289 8.600 -1.200 1.00 92.06 83 ASP A C 1
ATOM 668 O O . ASP A 1 83 ? 6.094 8.872 -1.070 1.00 92.06 83 ASP A O 1
ATOM 672 N N . VAL A 1 84 ? 7.909 7.718 -0.409 1.00 91.88 84 VAL A N 1
ATOM 673 C CA . VAL A 1 84 ? 7.243 7.042 0.710 1.00 91.88 84 VAL A CA 1
ATOM 674 C C . VAL A 1 84 ? 6.819 8.045 1.779 1.00 91.88 84 VAL A C 1
ATOM 676 O O . VAL A 1 84 ? 5.669 8.016 2.218 1.00 91.88 84 VAL A O 1
ATOM 679 N N . PHE A 1 85 ? 7.713 8.949 2.187 1.00 91.19 85 PHE A N 1
ATOM 680 C CA . PHE A 1 85 ? 7.383 9.960 3.194 1.00 91.19 85 PHE A CA 1
ATOM 681 C C . PHE A 1 85 ? 6.356 10.970 2.683 1.00 91.19 85 PHE A C 1
ATOM 683 O O . PHE A 1 85 ? 5.381 11.236 3.383 1.00 91.19 85 PHE A O 1
ATOM 690 N N . ALA A 1 86 ? 6.497 11.444 1.443 1.00 91.75 86 ALA A N 1
ATOM 691 C CA . ALA A 1 86 ? 5.508 12.312 0.813 1.00 91.75 86 ALA A CA 1
ATOM 692 C C . ALA A 1 86 ? 4.129 11.637 0.756 1.00 91.75 86 ALA A C 1
ATOM 694 O O . ALA A 1 86 ? 3.106 12.272 1.012 1.00 91.75 86 ALA A O 1
ATOM 695 N N . ARG A 1 87 ? 4.077 10.325 0.486 1.00 93.50 87 ARG A N 1
ATOM 696 C CA . ARG A 1 87 ? 2.828 9.568 0.576 1.00 93.50 87 ARG A CA 1
ATOM 697 C C . ARG A 1 87 ? 2.304 9.544 2.008 1.00 93.50 87 ARG A C 1
ATOM 699 O O . ARG A 1 87 ? 1.150 9.916 2.202 1.00 93.50 87 ARG A O 1
ATOM 706 N N . ALA A 1 88 ? 3.126 9.164 2.983 1.00 90.62 88 ALA A N 1
ATOM 707 C CA . ALA A 1 88 ? 2.733 9.058 4.388 1.00 90.62 88 ALA A CA 1
ATOM 708 C C . ALA A 1 88 ? 2.145 10.366 4.949 1.00 90.62 88 ALA A C 1
ATOM 710 O O . ALA A 1 88 ? 1.132 10.332 5.642 1.00 90.62 88 ALA A O 1
ATOM 711 N N . GLU A 1 89 ? 2.721 11.518 4.597 1.00 90.19 89 GLU A N 1
ATOM 712 C CA . GLU A 1 89 ? 2.243 12.844 5.022 1.00 90.19 89 GLU A CA 1
ATOM 713 C C . GLU A 1 89 ? 0.831 13.175 4.520 1.00 90.19 89 GLU A C 1
ATOM 715 O O . GLU A 1 89 ? 0.081 13.893 5.180 1.00 90.19 89 GLU A O 1
ATOM 720 N N . THR A 1 90 ? 0.449 12.639 3.359 1.00 91.31 90 THR A N 1
ATOM 721 C CA . THR A 1 90 ? -0.865 12.885 2.739 1.00 91.31 90 THR A CA 1
ATOM 722 C C . THR A 1 90 ? -1.937 11.885 3.163 1.00 91.31 90 THR A C 1
ATOM 724 O O . THR A 1 90 ? -3.098 12.022 2.770 1.00 91.31 90 THR A O 1
ATOM 727 N N . MET A 1 91 ? -1.574 10.852 3.929 1.00 92.12 91 MET A N 1
ATOM 728 C CA . MET A 1 91 ? -2.504 9.784 4.271 1.00 92.12 91 MET A CA 1
ATOM 729 C C . MET A 1 91 ? -3.522 10.251 5.321 1.00 92.12 91 MET A C 1
ATOM 731 O O . MET A 1 91 ? -3.157 10.862 6.327 1.00 92.12 91 MET A O 1
ATOM 735 N N . PRO A 1 92 ? -4.820 9.954 5.128 1.00 91.50 92 PRO A N 1
ATOM 736 C CA . PRO A 1 92 ? -5.838 10.292 6.114 1.00 91.50 92 PRO A CA 1
ATOM 737 C C . PRO A 1 92 ? -5.640 9.476 7.396 1.00 91.50 92 PRO A C 1
ATOM 739 O O . PRO A 1 92 ? -5.112 8.370 7.363 1.00 91.50 92 PRO A O 1
ATOM 742 N N . ALA A 1 93 ? -6.146 9.958 8.533 1.00 87.44 93 ALA A N 1
ATOM 743 C CA . ALA A 1 93 ? -6.098 9.189 9.783 1.00 87.44 93 ALA A CA 1
ATOM 744 C C . ALA A 1 93 ? -6.879 7.861 9.695 1.00 87.44 93 ALA A C 1
ATOM 746 O O . ALA A 1 93 ? -6.517 6.873 10.332 1.00 87.44 93 ALA A O 1
ATOM 747 N N . ARG A 1 94 ? -7.955 7.829 8.893 1.00 91.50 94 ARG A N 1
ATOM 748 C CA . ARG A 1 94 ? -8.737 6.614 8.652 1.00 91.50 94 ARG A CA 1
ATOM 749 C C . ARG A 1 94 ? -8.006 5.709 7.665 1.00 91.50 94 ARG A C 1
ATOM 751 O O . ARG A 1 94 ? -7.821 6.063 6.504 1.00 91.50 94 ARG A O 1
ATOM 758 N N . VAL A 1 95 ? -7.672 4.513 8.127 1.00 93.75 95 VAL A N 1
ATOM 759 C CA . VAL A 1 95 ? -7.103 3.447 7.303 1.00 93.75 95 VAL A CA 1
ATOM 760 C C . VAL A 1 95 ? -8.168 2.891 6.359 1.00 93.75 95 VAL A C 1
ATOM 762 O O . VAL A 1 95 ? -9.281 2.586 6.789 1.00 93.75 95 VAL A O 1
ATOM 765 N N . LYS A 1 96 ? -7.808 2.735 5.083 1.00 93.06 96 LYS A N 1
ATOM 766 C CA . LYS A 1 96 ? -8.616 2.051 4.068 1.00 93.06 96 LYS A CA 1
ATOM 767 C C . LYS A 1 96 ? -7.857 0.824 3.571 1.00 93.06 96 LYS A C 1
ATOM 769 O O . LYS A 1 96 ? -6.710 0.954 3.145 1.00 93.06 96 LYS A O 1
ATOM 774 N N . VAL A 1 97 ? -8.509 -0.335 3.623 1.00 92.00 97 VAL A N 1
ATOM 775 C CA . VAL A 1 97 ? -8.024 -1.586 3.027 1.00 92.00 97 VAL A CA 1
ATOM 776 C C . VAL A 1 97 ? -8.772 -1.809 1.719 1.00 92.00 97 VAL A C 1
ATOM 778 O O . VAL A 1 97 ? -9.982 -1.607 1.670 1.00 92.00 97 VAL A O 1
ATOM 781 N N . GLU A 1 98 ? -8.055 -2.178 0.665 1.00 88.81 98 GLU A N 1
ATOM 782 C CA . GLU A 1 98 ? -8.638 -2.436 -0.646 1.00 88.81 98 GLU A CA 1
ATOM 783 C C . GLU A 1 98 ? -9.418 -3.748 -0.655 1.00 88.81 98 GLU A C 1
ATOM 785 O O . GLU A 1 98 ? -8.958 -4.779 -0.153 1.00 88.81 98 GLU A O 1
ATOM 790 N N . ASP A 1 99 ? -10.593 -3.691 -1.269 1.00 79.00 99 ASP A N 1
ATOM 791 C CA . ASP A 1 99 ? -11.447 -4.835 -1.544 1.00 79.00 99 ASP A CA 1
ATOM 792 C C . ASP A 1 99 ? -11.356 -5.242 -3.027 1.00 79.00 99 ASP A C 1
ATOM 794 O O . ASP A 1 99 ? -10.542 -4.737 -3.805 1.00 79.00 99 ASP A O 1
ATOM 798 N N . ALA A 1 100 ? -12.187 -6.203 -3.427 1.00 66.44 100 ALA A N 1
ATOM 799 C CA . ALA A 1 100 ? -12.201 -6.701 -4.794 1.00 66.44 100 ALA A CA 1
ATOM 800 C C . ALA A 1 100 ? -12.648 -5.665 -5.841 1.00 66.44 100 ALA A C 1
ATOM 802 O O . ALA A 1 100 ? -12.230 -5.768 -6.994 1.00 66.44 100 ALA A O 1
ATOM 803 N N . LEU A 1 101 ? -13.457 -4.674 -5.460 1.00 64.81 101 LEU A N 1
ATOM 804 C CA . LEU A 1 101 ? -13.889 -3.607 -6.361 1.00 64.81 101 LEU A CA 1
ATOM 805 C C . LEU A 1 101 ? -12.735 -2.625 -6.593 1.00 64.81 101 LEU A C 1
ATOM 807 O O . LEU A 1 101 ? -12.383 -2.329 -7.735 1.00 64.81 101 LEU A O 1
ATOM 811 N N . SER A 1 102 ? -12.051 -2.228 -5.519 1.00 71.38 102 SER A N 1
ATOM 812 C CA . SER A 1 102 ? -10.832 -1.418 -5.596 1.00 71.38 102 SER A CA 1
ATOM 813 C C . SER A 1 102 ? -9.715 -2.069 -6.423 1.00 71.38 102 SER A C 1
ATOM 815 O O . SER A 1 102 ? -8.923 -1.365 -7.047 1.00 71.38 102 SER A O 1
ATOM 817 N N . LEU A 1 103 ? -9.621 -3.405 -6.442 1.00 70.56 103 LEU A N 1
ATOM 818 C CA . LEU A 1 103 ? -8.635 -4.119 -7.262 1.00 70.56 103 LEU A CA 1
ATOM 819 C C . LEU A 1 103 ? -8.835 -3.899 -8.766 1.00 70.56 103 LEU A C 1
ATOM 821 O O . LEU A 1 103 ? -7.851 -3.811 -9.499 1.00 70.56 103 LEU A O 1
ATOM 825 N N . GLN A 1 104 ? -10.081 -3.800 -9.233 1.00 68.56 104 GLN A N 1
ATOM 826 C CA . GLN A 1 104 ? -10.359 -3.523 -10.644 1.00 68.56 104 GLN A CA 1
ATOM 827 C C . GLN A 1 104 ? -9.906 -2.114 -11.025 1.00 68.56 104 GLN A C 1
ATOM 829 O O . GLN A 1 104 ? -9.276 -1.929 -12.065 1.00 68.56 104 GLN A O 1
ATOM 834 N N . GLU A 1 105 ? -10.168 -1.136 -10.156 1.00 71.12 105 GLU A N 1
ATOM 835 C CA . GLU A 1 105 ? -9.673 0.231 -10.332 1.00 71.12 105 GLU A CA 1
ATOM 836 C C . GLU A 1 105 ? -8.144 0.268 -10.343 1.00 71.12 105 GLU A C 1
ATOM 838 O O . GLU A 1 105 ? -7.561 0.919 -11.196 1.00 71.12 105 GLU A O 1
ATOM 843 N N . LEU A 1 106 ? -7.481 -0.479 -9.453 1.00 72.19 106 LEU A N 1
ATOM 844 C CA . LEU A 1 1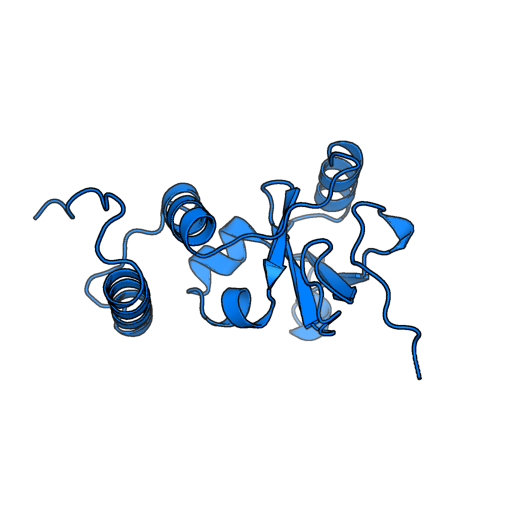06 ? -6.017 -0.557 -9.413 1.00 72.19 106 LEU A CA 1
ATOM 845 C C . LEU A 1 106 ? -5.424 -1.132 -10.704 1.00 72.19 106 LEU A C 1
ATOM 847 O O . LEU A 1 106 ? -4.409 -0.634 -11.190 1.00 72.19 106 LEU A O 1
ATOM 851 N N . LEU A 1 107 ? -6.054 -2.165 -11.267 1.00 71.94 107 LEU A N 1
ATOM 852 C CA . LEU A 1 107 ? -5.662 -2.721 -12.561 1.00 71.94 107 LEU A CA 1
ATOM 853 C C . LEU A 1 107 ? -5.848 -1.690 -13.680 1.00 71.94 107 LEU A C 1
ATOM 855 O O . LEU A 1 107 ? -4.934 -1.491 -14.477 1.00 71.94 107 LEU A O 1
ATOM 859 N N . HIS A 1 108 ? -6.982 -0.990 -13.701 1.00 70.81 108 HIS A N 1
ATOM 860 C CA . HIS A 1 108 ? -7.244 0.062 -14.680 1.00 70.81 108 HIS A CA 1
ATOM 861 C C . HIS A 1 108 ? -6.245 1.226 -14.575 1.00 70.81 108 HIS A C 1
ATOM 863 O O . HIS A 1 108 ? -5.637 1.605 -15.574 1.00 70.81 108 HIS A O 1
ATOM 869 N N . ASP A 1 109 ? -6.019 1.739 -13.364 1.00 71.69 109 ASP A N 1
ATOM 870 C CA . ASP A 1 109 ? -5.109 2.853 -13.072 1.00 71.69 109 ASP A CA 1
ATOM 871 C C . ASP A 1 109 ? -3.650 2.509 -13.397 1.00 71.69 109 ASP A C 1
ATOM 873 O O . ASP A 1 109 ? -2.862 3.390 -13.741 1.00 71.69 109 ASP A O 1
ATOM 877 N N . SER A 1 110 ? -3.276 1.227 -13.310 1.00 70.56 110 SER A N 1
ATOM 878 C CA . SER A 1 110 ? -1.941 0.769 -13.710 1.00 70.56 110 SER A CA 1
ATOM 879 C C . SER A 1 110 ? -1.703 0.843 -15.223 1.00 70.56 110 SER A C 1
ATOM 881 O O . SER A 1 110 ? -0.562 0.714 -15.662 1.00 70.56 110 SER A O 1
ATOM 883 N N . GLY A 1 111 ? -2.756 1.053 -16.022 1.00 66.31 111 GLY A N 1
ATOM 884 C CA . GLY A 1 111 ? -2.687 1.003 -17.481 1.00 66.31 111 GLY A CA 1
ATOM 885 C C . GLY A 1 111 ? -2.417 -0.403 -18.018 1.00 66.31 111 GLY A C 1
ATOM 886 O O . GLY A 1 111 ? -2.015 -0.545 -19.170 1.00 66.31 111 GLY A O 1
ATOM 887 N N . PHE A 1 112 ? -2.608 -1.436 -17.189 1.00 65.56 112 PHE A N 1
ATOM 888 C CA . PHE A 1 112 ? -2.421 -2.821 -17.591 1.00 65.56 112 PHE A CA 1
ATOM 889 C C . PHE A 1 112 ? -3.526 -3.232 -18.561 1.00 65.56 112 PHE A C 1
ATOM 891 O O . PHE A 1 112 ? -4.675 -3.464 -18.177 1.00 65.56 112 PHE A O 1
ATOM 898 N N . GLU A 1 113 ? -3.156 -3.343 -19.830 1.00 62.72 113 GLU A N 1
ATOM 899 C CA . GLU A 1 113 ? -3.918 -4.096 -20.812 1.00 62.72 113 GLU A CA 1
ATOM 900 C C . GLU A 1 113 ? -3.354 -5.520 -20.826 1.00 62.72 113 GLU A C 1
ATOM 902 O O . GLU A 1 113 ? -2.155 -5.685 -21.063 1.00 62.72 113 GLU A O 1
ATOM 907 N N . PRO A 1 114 ? -4.163 -6.555 -20.535 1.00 55.44 114 PRO A N 1
ATOM 908 C CA . PRO A 1 114 ? -3.678 -7.924 -20.597 1.00 55.44 114 PRO A CA 1
ATOM 909 C C . PRO A 1 114 ? -3.222 -8.216 -22.027 1.00 55.44 114 PRO A C 1
ATOM 911 O O . PRO A 1 114 ? -4.039 -8.226 -22.951 1.00 55.44 114 PRO A O 1
ATOM 914 N N . ASP A 1 115 ? -1.925 -8.463 -22.208 1.00 51.12 115 ASP A N 1
ATOM 915 C CA . ASP A 1 115 ? -1.411 -9.004 -23.460 1.00 51.12 115 ASP A CA 1
ATOM 916 C C . ASP A 1 115 ? -2.122 -10.343 -23.717 1.00 51.12 115 ASP A C 1
ATOM 918 O O . ASP A 1 115 ? -2.298 -11.163 -22.809 1.00 51.12 115 ASP A O 1
ATOM 922 N N . ALA A 1 116 ? -2.553 -10.589 -24.955 1.00 52.56 116 ALA A N 1
ATOM 923 C CA . ALA A 1 116 ? -3.176 -11.853 -25.336 1.00 52.56 116 ALA A CA 1
ATOM 924 C C . ALA A 1 116 ? -2.274 -13.065 -25.016 1.00 52.56 116 ALA A C 1
ATOM 926 O O . ALA A 1 116 ? -2.791 -14.173 -24.820 1.00 52.56 116 ALA A O 1
ATOM 927 N N . ALA A 1 117 ? -0.956 -12.836 -24.943 1.00 51.38 117 ALA A N 1
ATOM 928 C CA . ALA A 1 117 ? 0.068 -13.808 -24.581 1.00 51.38 117 ALA A CA 1
ATOM 929 C C . ALA A 1 117 ? 0.280 -14.004 -23.062 1.00 51.38 117 ALA A C 1
ATOM 931 O O . ALA A 1 117 ? 0.877 -15.011 -22.679 1.00 51.38 117 ALA A O 1
ATOM 932 N N . ASP A 1 118 ? -0.211 -13.111 -22.193 1.00 59.97 118 ASP A N 1
ATOM 933 C CA . ASP A 1 118 ? -0.084 -13.258 -20.736 1.00 59.97 118 ASP A CA 1
ATOM 934 C C . ASP A 1 118 ? -1.210 -14.140 -20.174 1.00 59.97 118 ASP A C 1
ATOM 936 O O . ASP A 1 118 ? -2.269 -13.687 -19.725 1.00 59.97 118 ASP A O 1
ATOM 940 N N . GLU A 1 119 ? -0.980 -15.451 -20.221 1.00 60.81 119 GLU A N 1
ATOM 941 C CA . GLU A 1 119 ? -1.914 -16.454 -19.712 1.00 60.81 119 GLU A CA 1
ATOM 942 C C . GLU A 1 119 ? -2.188 -16.287 -18.207 1.00 60.81 119 GLU A C 1
ATOM 944 O O . GLU A 1 119 ? -3.314 -16.516 -17.764 1.00 60.81 119 GLU A O 1
ATOM 949 N N . GLN A 1 120 ? -1.213 -15.818 -17.421 1.00 54.97 120 GLN A N 1
ATOM 950 C CA . GLN A 1 120 ? -1.368 -15.632 -15.975 1.00 54.97 120 GLN A CA 1
ATOM 951 C C . GLN A 1 120 ? -2.244 -14.416 -15.662 1.00 54.97 120 GLN A C 1
ATOM 953 O O . GLN A 1 120 ? -3.200 -14.534 -14.888 1.00 54.97 120 GLN A O 1
ATOM 958 N N . GLY A 1 121 ? -1.988 -13.280 -16.318 1.00 58.41 121 GLY A N 1
ATOM 959 C CA . GLY A 1 121 ? -2.829 -12.088 -16.225 1.00 58.41 121 GLY A CA 1
ATOM 960 C C . GLY A 1 121 ? -4.261 -12.353 -16.690 1.00 58.41 121 GLY A C 1
ATOM 961 O O . GLY A 1 121 ? -5.216 -11.946 -16.023 1.00 58.41 121 GLY A O 1
ATOM 962 N N . ARG A 1 122 ? -4.438 -13.125 -17.772 1.00 64.19 122 ARG A N 1
ATOM 963 C CA . ARG A 1 122 ? -5.763 -13.537 -18.262 1.00 64.19 122 ARG A CA 1
ATOM 964 C C . ARG A 1 122 ? -6.504 -14.437 -17.282 1.00 64.19 122 ARG A C 1
ATOM 966 O O . ARG A 1 122 ? -7.680 -14.189 -17.025 1.00 64.19 122 ARG A O 1
ATOM 973 N N . VAL A 1 123 ? -5.848 -15.458 -16.727 1.00 66.19 123 VAL A N 1
ATOM 974 C CA . VAL A 1 123 ? -6.466 -16.370 -15.751 1.00 66.19 123 VAL A CA 1
ATOM 975 C C . VAL A 1 123 ? -6.880 -15.614 -14.493 1.00 66.19 123 VAL A C 1
ATOM 977 O O . VAL A 1 123 ? -7.999 -15.804 -14.024 1.00 66.19 123 VAL A O 1
ATOM 980 N N . LEU A 1 124 ? -6.035 -14.715 -13.982 1.00 63.34 124 LEU A N 1
ATOM 981 C CA . LEU A 1 124 ? -6.376 -13.872 -12.837 1.00 63.34 124 LEU A CA 1
ATOM 982 C C . LEU A 1 124 ? -7.569 -12.961 -13.142 1.00 63.34 124 LEU A C 1
ATOM 984 O O . LEU A 1 124 ? -8.500 -12.881 -12.342 1.00 63.34 124 LEU A O 1
ATOM 988 N N . PHE A 1 125 ? -7.557 -12.292 -14.295 1.00 61.84 125 PHE A N 1
ATOM 989 C CA . PHE A 1 125 ? -8.638 -11.402 -14.708 1.00 61.84 125 PHE A CA 1
ATOM 990 C C . PHE A 1 125 ? -9.959 -12.163 -14.882 1.00 61.84 125 PHE A C 1
ATOM 992 O O . PHE A 1 125 ? -11.010 -11.701 -14.442 1.00 61.84 125 PHE A O 1
ATOM 999 N N . GLU A 1 126 ? -9.916 -13.368 -15.457 1.00 66.69 126 GLU A N 1
ATOM 1000 C CA . GLU A 1 126 ? -11.073 -14.258 -15.555 1.00 66.69 126 GLU A CA 1
ATOM 1001 C C . GLU A 1 126 ? -11.562 -14.742 -14.186 1.00 66.69 126 GLU A C 1
ATOM 1003 O O . GLU A 1 126 ? -12.772 -14.798 -13.963 1.00 66.69 126 GLU A O 1
ATOM 1008 N N . ASP A 1 127 ? -10.662 -15.072 -13.258 1.00 65.50 127 ASP A N 1
ATOM 1009 C CA . ASP A 1 127 ? -11.018 -15.487 -11.899 1.00 65.50 127 ASP A CA 1
ATOM 1010 C C . ASP A 1 127 ? -11.641 -14.333 -11.098 1.00 65.50 127 ASP A C 1
ATOM 1012 O O . ASP A 1 127 ? -12.654 -14.533 -10.424 1.00 65.50 127 ASP A O 1
ATOM 1016 N N . LEU A 1 128 ? -11.101 -13.117 -11.223 1.00 58.69 128 LEU A N 1
ATOM 1017 C CA . LEU A 1 128 ? -11.687 -11.900 -10.656 1.00 58.69 128 LEU A CA 1
ATOM 1018 C C . LEU A 1 128 ? -13.073 -11.638 -11.259 1.00 58.69 128 LEU A C 1
ATOM 1020 O O . LEU A 1 128 ? -14.039 -11.440 -10.521 1.00 58.69 128 LEU A O 1
ATOM 1024 N N . ARG A 1 129 ? -13.210 -11.744 -12.586 1.00 61.88 129 ARG A N 1
ATOM 1025 C CA . ARG A 1 129 ? -14.494 -11.587 -13.284 1.00 61.88 129 ARG A CA 1
ATOM 1026 C C . ARG A 1 129 ? -15.521 -12.636 -12.859 1.00 61.88 129 ARG A C 1
ATOM 1028 O O . ARG A 1 129 ? -16.695 -12.316 -12.699 1.00 61.88 129 ARG A O 1
ATOM 1035 N N . ARG A 1 130 ? -15.098 -13.887 -12.652 1.00 63.75 130 ARG A N 1
ATOM 1036 C CA . ARG A 1 130 ? -15.969 -14.987 -12.204 1.00 63.75 130 ARG A CA 1
ATOM 1037 C C . ARG A 1 130 ? -16.470 -14.771 -10.779 1.00 63.75 130 ARG A C 1
ATOM 1039 O O . ARG A 1 130 ? -17.617 -15.095 -10.487 1.00 63.75 130 ARG A O 1
ATOM 1046 N N . ARG A 1 131 ? -15.619 -14.239 -9.899 1.00 58.03 131 ARG A N 1
ATOM 1047 C CA . ARG A 1 131 ? -15.971 -13.947 -8.501 1.00 58.03 131 ARG A CA 1
ATOM 1048 C C . ARG A 1 131 ? -16.824 -12.679 -8.362 1.00 58.03 131 ARG A C 1
ATOM 1050 O O . ARG A 1 131 ? -17.564 -12.579 -7.388 1.00 58.03 131 ARG A O 1
ATOM 1057 N N . HIS A 1 132 ? -16.787 -11.774 -9.349 1.00 55.19 132 HIS A N 1
ATOM 1058 C CA . HIS A 1 132 ? -17.503 -10.489 -9.341 1.00 55.19 132 HIS A CA 1
ATOM 1059 C C . HIS A 1 132 ? -18.248 -10.209 -10.670 1.00 55.19 132 HIS A C 1
ATOM 1061 O O . HIS A 1 132 ? -17.904 -9.279 -11.396 1.00 55.19 132 HIS A O 1
ATOM 1067 N N . PRO A 1 133 ? -19.292 -10.990 -11.017 1.00 49.88 133 PRO A N 1
ATOM 1068 C CA . PRO A 1 133 ? -19.907 -10.986 -12.353 1.00 49.88 133 PRO A CA 1
ATOM 1069 C C . PRO 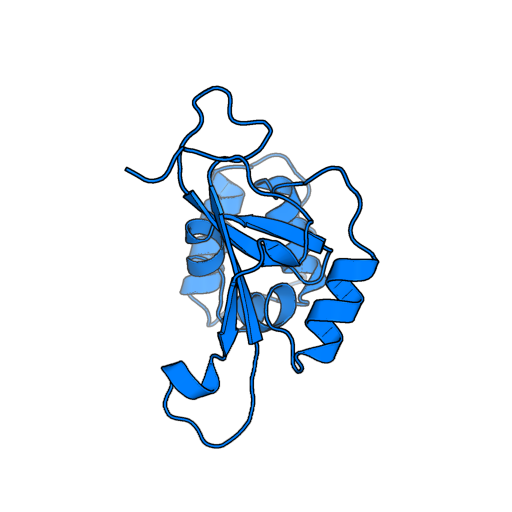A 1 133 ? -20.791 -9.763 -12.696 1.00 49.88 133 PRO A C 1
ATOM 1071 O O . PRO A 1 133 ? -21.443 -9.776 -13.739 1.00 49.88 133 PRO A O 1
ATOM 1074 N N . GLY A 1 134 ? -20.854 -8.726 -11.850 1.00 45.78 134 GLY A N 1
ATOM 1075 C CA . GLY A 1 134 ? -21.844 -7.639 -11.952 1.00 45.78 134 GLY A CA 1
ATOM 1076 C C . GLY A 1 134 ? -21.308 -6.206 -12.031 1.00 45.78 134 GLY A C 1
ATOM 1077 O O . GLY A 1 134 ? -22.103 -5.293 -12.239 1.00 45.78 134 GLY A O 1
ATOM 1078 N N . GLU A 1 135 ? -20.002 -5.985 -11.888 1.00 44.94 135 GLU A N 1
ATOM 1079 C CA . GLU A 1 135 ? -19.416 -4.638 -11.882 1.00 44.94 135 GLU A CA 1
ATOM 1080 C C . GLU A 1 135 ? -18.647 -4.398 -13.191 1.00 44.94 135 GLU A C 1
ATOM 1082 O O . GLU A 1 135 ? -17.865 -5.225 -13.657 1.00 44.94 135 GLU A O 1
ATOM 1087 N N . LEU A 1 136 ? -19.028 -3.310 -13.862 1.00 44.38 136 LEU A N 1
ATOM 1088 C CA . LEU A 1 136 ? -18.807 -2.993 -15.274 1.00 44.38 136 LEU A CA 1
ATOM 1089 C C . LEU A 1 136 ? -17.327 -2.994 -15.690 1.00 44.38 136 LEU A C 1
ATOM 1091 O O . LEU A 1 136 ? -16.640 -1.983 -15.582 1.00 44.38 136 LEU A O 1
ATOM 1095 N N . LEU A 1 137 ? -16.876 -4.091 -16.298 1.00 46.16 137 LEU A N 1
ATOM 1096 C CA . LEU A 1 137 ? -15.653 -4.102 -17.100 1.00 46.16 137 LEU A CA 1
ATOM 1097 C C . LEU A 1 137 ? -15.894 -3.353 -18.426 1.00 46.16 137 LEU A C 1
ATOM 1099 O O . LEU A 1 137 ? -16.834 -3.708 -19.154 1.00 46.16 137 LEU A O 1
ATOM 1103 N N . PRO A 1 138 ? -15.066 -2.361 -18.811 1.00 41.66 138 PRO A N 1
ATOM 1104 C CA . PRO A 1 138 ? -15.076 -1.866 -20.177 1.00 41.66 138 PRO A CA 1
ATOM 1105 C C . PRO A 1 138 ? -14.685 -3.014 -21.114 1.00 41.66 138 PRO A C 1
ATOM 1107 O O . PRO A 1 138 ? -13.733 -3.756 -20.875 1.00 41.66 138 PRO A O 1
ATOM 1110 N N . LYS A 1 139 ? -15.476 -3.194 -22.175 1.00 39.25 139 LYS A N 1
ATOM 1111 C CA . LYS A 1 139 ? -15.233 -4.219 -23.190 1.00 39.25 139 LYS A CA 1
ATOM 1112 C C . LYS A 1 139 ? -13.846 -4.003 -23.800 1.00 39.25 139 LYS A C 1
ATOM 1114 O O . LYS A 1 139 ? -13.598 -2.931 -24.351 1.00 39.25 139 LYS A O 1
ATOM 1119 N N . LEU A 1 140 ? -12.998 -5.033 -23.741 1.00 38.22 140 LEU A N 1
ATOM 1120 C CA . LEU A 1 140 ? -11.810 -5.160 -24.588 1.00 38.22 140 LEU A CA 1
ATOM 1121 C C . LEU A 1 140 ? -12.234 -4.860 -26.030 1.00 38.22 140 LEU A C 1
ATOM 1123 O O . LEU A 1 140 ? -13.108 -5.542 -26.575 1.00 38.22 140 LEU A O 1
ATOM 1127 N N . LYS A 1 141 ? -11.692 -3.786 -26.610 1.00 35.03 141 LYS A N 1
ATOM 1128 C CA . LYS A 1 141 ? -11.884 -3.502 -28.030 1.00 35.03 141 LYS A CA 1
ATOM 1129 C C . LYS A 1 141 ? -11.123 -4.573 -28.806 1.00 35.03 141 LYS A C 1
ATOM 1131 O O . LYS A 1 141 ? -9.918 -4.713 -28.636 1.00 35.03 141 LYS A O 1
ATOM 1136 N N . SER A 1 142 ? -11.885 -5.341 -29.579 1.00 38.03 142 SER A N 1
ATOM 1137 C CA . SER A 1 142 ? -11.417 -6.237 -30.639 1.00 38.03 142 SER A CA 1
ATOM 1138 C C . SER A 1 142 ? -10.608 -5.500 -31.693 1.00 38.03 142 SER A C 1
ATOM 1140 O O . SER A 1 142 ? -11.052 -4.372 -32.023 1.00 38.03 142 SER A O 1
#

Secondary structure (DSSP, 8-state):
----PBP-S-GGG-EEEEHHHHHT-SSS--EEEEEEEB-TT-TT---EEEEE-TTS-EEEHHHHHHS-HHHHHHHH-BSSHHHHHHHHHH--SS--B--HHHHHHHHHHTT----TT-HHHHHHHHHHHHH-TTS-PPPPP-

pLDDT: mean 78.52, std 16.36, range [35.03, 96.19]

Radius of gyration: 16.16 Å; chains: 1; bounding box: 45×29×52 Å